Protein AF-A0A2M7M5W4-F1 (afdb_monomer_lite)

Secondary structure (DSSP, 8-state):
----GGGTTSSHHHHHHHHHHHHHHHHHTTS---EEEEEPPTT-HHHHHTTT-EEETTEEEEEEEEHHHHHHH-

Structure (mmCIF, N/CA/C/O backbone):
data_AF-A0A2M7M5W4-F1
#
_entry.id   AF-A0A2M7M5W4-F1
#
loop_
_atom_site.group_PDB
_atom_site.id
_atom_site.type_symbol
_atom_site.label_atom_id
_atom_site.label_alt_id
_atom_site.label_comp_id
_atom_site.label_asym_id
_atom_site.label_entity_id
_atom_site.label_seq_id
_atom_site.pdbx_PDB_ins_code
_atom_site.Cartn_x
_atom_site.Cartn_y
_atom_site.Cartn_z
_atom_site.occupancy
_atom_site.B_iso_or_equiv
_atom_site.auth_seq_id
_atom_site.auth_comp_id
_atom_site.auth_asym_id
_atom_site.auth_atom_id
_atom_site.pdbx_PDB_model_num
ATOM 1 N N . MET A 1 1 ? -3.625 5.805 4.741 1.00 64.75 1 MET A N 1
ATOM 2 C CA . MET A 1 1 ? -4.897 6.464 4.356 1.00 64.75 1 MET A CA 1
ATOM 3 C C . MET A 1 1 ? -5.816 6.569 5.567 1.00 64.75 1 MET A C 1
ATOM 5 O O . MET A 1 1 ? -5.568 5.881 6.551 1.00 64.75 1 MET A O 1
ATOM 9 N N . ALA A 1 2 ? -6.826 7.437 5.530 1.00 60.81 2 ALA A N 1
ATOM 10 C CA . ALA A 1 2 ? -7.826 7.545 6.589 1.00 60.81 2 ALA A CA 1
ATOM 11 C C . ALA A 1 2 ? -9.177 7.921 5.976 1.00 60.81 2 ALA A C 1
ATOM 13 O O . ALA A 1 2 ? -9.250 8.874 5.203 1.00 60.81 2 ALA A O 1
ATOM 14 N N . VAL A 1 3 ? -10.227 7.190 6.336 1.00 61.06 3 VAL A N 1
ATOM 15 C CA . VAL A 1 3 ? -11.611 7.602 6.098 1.00 61.06 3 VAL A CA 1
ATOM 16 C C . VAL A 1 3 ? -12.175 8.129 7.412 1.00 61.06 3 VAL A C 1
ATOM 18 O O . VAL A 1 3 ? -11.815 7.665 8.497 1.00 61.06 3 VAL A O 1
ATOM 21 N N . ASP A 1 4 ? -13.023 9.153 7.325 1.00 63.00 4 ASP A N 1
ATOM 22 C CA . ASP A 1 4 ? -13.702 9.711 8.492 1.00 63.00 4 ASP A CA 1
ATOM 23 C C . ASP A 1 4 ? -14.446 8.602 9.260 1.00 63.00 4 ASP A C 1
ATOM 25 O O . ASP A 1 4 ? -15.086 7.736 8.658 1.00 63.00 4 ASP A O 1
ATOM 29 N N . LYS A 1 5 ? -14.393 8.629 10.600 1.00 60.31 5 LYS A N 1
ATOM 30 C CA . LYS A 1 5 ? -15.003 7.593 11.456 1.00 60.31 5 LYS A CA 1
ATOM 31 C C . LYS A 1 5 ? -16.496 7.379 11.166 1.00 60.31 5 LYS A C 1
ATOM 33 O O . LYS A 1 5 ? -16.976 6.263 11.334 1.00 60.31 5 LYS A O 1
ATOM 38 N N . LYS A 1 6 ? -17.217 8.403 10.691 1.00 59.53 6 LYS A N 1
ATOM 39 C CA . LYS A 1 6 ? -18.642 8.328 10.305 1.00 59.53 6 LYS A CA 1
ATOM 40 C C . LYS A 1 6 ? -18.890 7.484 9.044 1.00 59.53 6 LYS A C 1
ATOM 42 O O . LYS A 1 6 ? -20.037 7.163 8.729 1.00 59.53 6 LYS A O 1
ATOM 47 N N . HIS A 1 7 ? -17.828 7.137 8.320 1.00 58.59 7 HIS A N 1
ATOM 48 C CA . HIS A 1 7 ? -17.859 6.419 7.049 1.00 58.59 7 HIS A CA 1
ATOM 49 C C . HIS A 1 7 ? -17.081 5.093 7.082 1.00 58.59 7 HIS A C 1
ATOM 51 O O . HIS A 1 7 ? -17.017 4.398 6.065 1.00 58.59 7 HIS A O 1
ATOM 57 N N . LYS A 1 8 ? -16.540 4.706 8.246 1.00 59.75 8 LYS A N 1
ATOM 58 C CA . LYS A 1 8 ? -15.954 3.375 8.448 1.00 59.75 8 LYS A CA 1
ATOM 59 C C . LYS A 1 8 ? -16.995 2.280 8.196 1.00 59.75 8 LYS A C 1
ATOM 61 O O . LYS A 1 8 ? -18.158 2.429 8.563 1.00 59.75 8 LYS A O 1
ATOM 66 N N . GLY A 1 9 ? -16.572 1.181 7.571 1.00 64.94 9 GLY A N 1
ATOM 67 C CA . GLY A 1 9 ? -17.432 0.021 7.297 1.00 64.94 9 GLY A CA 1
ATOM 68 C C . GLY A 1 9 ? -18.409 0.179 6.124 1.00 64.94 9 GLY A C 1
ATOM 69 O O . GLY A 1 9 ? -19.238 -0.697 5.916 1.00 64.94 9 GLY A O 1
ATOM 70 N N . LYS A 1 10 ? -18.320 1.266 5.343 1.00 68.38 10 LYS A N 1
ATOM 71 C CA . LYS A 1 10 ? -19.143 1.489 4.136 1.00 68.38 10 LYS A CA 1
ATOM 72 C C . LYS A 1 10 ? -18.418 1.162 2.819 1.00 68.38 10 LYS A C 1
ATOM 74 O O . LYS A 1 10 ? -18.818 1.660 1.775 1.00 68.38 10 LYS A O 1
ATOM 79 N N . GLY A 1 11 ? -17.302 0.428 2.864 1.00 70.06 11 GLY A N 1
ATOM 80 C CA . GLY A 1 11 ? -16.481 0.110 1.679 1.00 70.06 11 GLY A CA 1
ATOM 81 C C . GLY A 1 11 ? -15.702 1.296 1.083 1.00 70.06 11 GLY A C 1
ATOM 82 O O . GLY A 1 11 ? -14.964 1.137 0.119 1.00 70.06 11 GLY A O 1
ATOM 83 N N . LEU A 1 12 ? -15.809 2.498 1.658 1.00 76.50 12 LEU A N 1
ATOM 84 C CA . LEU A 1 12 ? -15.101 3.693 1.174 1.00 76.50 12 LEU A CA 1
ATOM 85 C C . LEU A 1 12 ? -13.576 3.584 1.320 1.00 76.50 12 LEU A C 1
ATOM 87 O O . LEU A 1 12 ? -12.843 4.063 0.462 1.00 76.50 12 LEU A O 1
ATOM 91 N N . GLU A 1 13 ? -13.093 2.940 2.387 1.00 77.00 13 GLU A N 1
ATOM 92 C CA . GLU A 1 13 ? -11.657 2.683 2.593 1.00 77.00 13 GLU A CA 1
ATOM 93 C C . GLU A 1 13 ? -11.092 1.756 1.506 1.00 77.00 13 GLU A C 1
ATOM 95 O O . GLU A 1 13 ? -9.988 1.972 1.013 1.00 77.00 13 GLU A O 1
ATOM 100 N N . GLU A 1 14 ? -11.887 0.769 1.100 1.00 83.88 14 GLU A N 1
ATOM 101 C CA . GLU A 1 14 ? -11.562 -0.224 0.076 1.00 83.88 14 GLU A CA 1
ATOM 102 C C . GLU A 1 14 ? -11.515 0.416 -1.313 1.00 83.88 14 GLU A C 1
ATOM 104 O O . GLU A 1 14 ? -10.536 0.260 -2.040 1.00 83.88 14 GLU A O 1
ATOM 109 N N . LEU A 1 15 ? -12.534 1.216 -1.649 1.00 86.31 15 LEU A N 1
ATOM 110 C CA . LEU A 1 15 ? -12.600 1.954 -2.911 1.00 86.31 15 LEU A CA 1
ATOM 111 C C . LEU A 1 15 ? -11.406 2.897 -3.088 1.00 86.31 15 LEU A C 1
ATOM 113 O O . LEU A 1 15 ? -10.838 2.962 -4.176 1.00 86.31 15 LEU A O 1
ATOM 117 N N . LEU A 1 16 ? -11.003 3.598 -2.025 1.00 88.62 16 LEU A N 1
ATOM 118 C CA . LEU A 1 16 ? -9.841 4.488 -2.065 1.00 88.62 16 LEU A CA 1
ATOM 119 C C . LEU A 1 16 ? -8.531 3.722 -2.261 1.00 88.62 16 LEU A C 1
ATOM 121 O O . LEU A 1 16 ? -7.678 4.180 -3.019 1.00 88.62 16 LEU A O 1
ATOM 125 N N . LEU A 1 17 ? -8.367 2.570 -1.602 1.00 90.56 17 LEU A N 1
ATOM 126 C CA . LEU A 1 17 ? -7.177 1.743 -1.792 1.00 90.56 17 LEU A CA 1
ATOM 127 C C . LEU A 1 17 ? -7.095 1.229 -3.233 1.00 90.56 17 LEU A C 1
ATOM 129 O O . LEU A 1 17 ? -6.055 1.371 -3.868 1.00 90.56 17 LEU A O 1
ATOM 133 N N . VAL A 1 18 ? -8.190 0.681 -3.764 1.00 90.62 18 VAL A N 1
ATOM 134 C CA . VAL A 1 18 ? -8.235 0.159 -5.138 1.00 90.62 18 VAL A CA 1
ATOM 135 C C . VAL A 1 18 ? -7.975 1.266 -6.162 1.00 90.62 18 VAL A C 1
ATOM 137 O O . VAL A 1 18 ? -7.187 1.068 -7.086 1.00 90.62 18 VAL A O 1
ATOM 140 N N . ASP A 1 19 ? -8.581 2.445 -5.993 1.00 92.31 19 ASP A N 1
ATOM 141 C CA . ASP A 1 19 ? -8.327 3.602 -6.861 1.00 92.31 19 ASP A CA 1
ATOM 142 C C . ASP A 1 19 ? -6.850 4.032 -6.826 1.00 92.31 19 ASP A C 1
ATOM 144 O O . ASP A 1 19 ? -6.239 4.256 -7.874 1.00 92.31 19 ASP A O 1
ATOM 148 N N . ALA A 1 20 ? -6.244 4.076 -5.635 1.00 92.56 20 ALA A N 1
ATOM 149 C CA . ALA A 1 20 ? -4.829 4.401 -5.485 1.00 92.56 20 ALA A CA 1
ATOM 150 C C . ALA A 1 20 ? -3.921 3.369 -6.175 1.00 92.56 20 ALA A C 1
ATOM 152 O O . ALA A 1 20 ? -3.003 3.753 -6.900 1.00 92.56 20 ALA A O 1
ATOM 153 N N . LEU A 1 21 ? -4.188 2.071 -5.999 1.00 93.25 21 LEU A N 1
ATOM 154 C CA . LEU A 1 21 ? -3.400 1.003 -6.620 1.00 93.25 21 LEU A CA 1
ATOM 155 C C . LEU A 1 21 ? -3.515 1.015 -8.151 1.00 93.25 21 LEU A C 1
ATOM 157 O O . LEU A 1 21 ? -2.506 0.837 -8.830 1.00 93.25 21 LEU A O 1
ATOM 161 N N . ARG A 1 22 ? -4.699 1.308 -8.705 1.00 93.25 22 ARG A N 1
ATOM 162 C CA . ARG A 1 22 ? -4.888 1.469 -10.159 1.00 93.25 22 ARG A CA 1
ATOM 163 C C . ARG A 1 22 ? -4.080 2.628 -10.727 1.00 93.25 22 ARG A C 1
ATOM 165 O O . ARG A 1 22 ? -3.429 2.466 -11.754 1.00 93.25 22 ARG A O 1
ATOM 172 N N . LYS A 1 23 ? -4.086 3.779 -10.050 1.00 93.62 23 LYS A N 1
ATOM 173 C CA . LYS A 1 23 ? -3.280 4.940 -10.457 1.00 93.62 23 LYS A CA 1
ATOM 174 C C . LYS A 1 23 ? -1.789 4.627 -10.408 1.00 93.62 23 LYS A C 1
ATOM 176 O O . LYS A 1 23 ? -1.067 4.976 -11.333 1.00 93.62 23 LYS A O 1
ATOM 181 N N . LEU A 1 24 ? -1.333 3.936 -9.364 1.00 93.50 24 LEU A N 1
ATOM 182 C CA . LEU A 1 24 ? 0.063 3.513 -9.260 1.00 93.50 24 LEU A CA 1
ATOM 183 C C . LEU A 1 24 ? 0.432 2.518 -10.367 1.00 93.50 24 LEU A C 1
ATOM 185 O O . LEU A 1 24 ? 1.478 2.676 -10.983 1.00 93.50 24 LEU A O 1
ATOM 189 N N . LEU A 1 25 ? -0.436 1.558 -10.694 1.00 93.19 25 LEU A N 1
ATOM 190 C CA . LEU A 1 25 ? -0.197 0.647 -11.813 1.00 93.19 25 LEU A CA 1
ATOM 191 C C . LEU A 1 25 ? -0.049 1.405 -13.143 1.00 93.19 25 LEU A C 1
ATOM 193 O O . LEU A 1 25 ? 0.897 1.143 -13.877 1.00 93.19 25 LEU A O 1
ATOM 197 N N . GLN A 1 26 ? -0.915 2.383 -13.418 1.00 94.12 26 GLN A N 1
ATOM 198 C CA . GLN A 1 26 ? -0.814 3.208 -14.629 1.00 94.12 26 GLN A CA 1
ATOM 199 C C . GLN A 1 26 ? 0.503 3.989 -14.692 1.00 94.12 26 GLN A C 1
ATOM 201 O O . GLN A 1 26 ? 1.191 3.958 -15.706 1.00 94.12 26 GLN A O 1
ATOM 206 N N . VAL A 1 27 ? 0.893 4.649 -13.596 1.00 95.06 27 VAL A N 1
ATOM 207 C CA . VAL A 1 27 ? 2.163 5.395 -13.546 1.00 95.06 27 VAL A CA 1
ATOM 208 C C . VAL A 1 27 ? 3.362 4.449 -13.671 1.00 95.06 27 VAL A C 1
ATOM 210 O O . VAL A 1 27 ? 4.387 4.846 -14.217 1.00 95.06 27 VAL A O 1
ATOM 213 N N . SER A 1 28 ? 3.240 3.195 -13.219 1.00 93.69 28 SER A N 1
ATOM 214 C CA . SER A 1 28 ? 4.328 2.212 -13.288 1.00 93.69 28 SER A CA 1
ATOM 215 C C . SER A 1 28 ? 4.728 1.820 -14.715 1.00 93.69 28 SER A C 1
ATOM 217 O O . SER A 1 28 ? 5.861 1.388 -14.927 1.00 93.69 28 SER A O 1
ATOM 219 N N . ASP A 1 29 ? 3.830 1.999 -15.691 1.00 90.88 29 ASP A N 1
ATOM 220 C CA . ASP A 1 29 ? 4.125 1.753 -17.107 1.00 90.88 29 ASP A CA 1
ATOM 221 C C . ASP A 1 29 ? 5.007 2.865 -17.715 1.00 90.88 29 ASP A C 1
ATOM 223 O O . ASP A 1 29 ? 5.729 2.625 -18.683 1.00 90.88 29 ASP A O 1
ATOM 227 N N . GLU A 1 30 ? 4.987 4.070 -17.134 1.00 94.56 30 GLU A N 1
ATOM 228 C CA . GLU A 1 30 ? 5.805 5.215 -17.560 1.00 94.56 30 GLU A CA 1
ATOM 229 C C . GLU A 1 30 ? 7.077 5.368 -16.713 1.00 94.56 30 GLU A C 1
ATOM 231 O O . GLU A 1 30 ? 8.144 5.721 -17.220 1.00 94.56 30 GLU A O 1
ATOM 236 N N . VAL A 1 31 ? 6.971 5.097 -15.409 1.00 92.44 31 VAL A N 1
ATOM 237 C CA . VAL A 1 31 ? 8.044 5.249 -14.425 1.00 92.44 31 VAL A CA 1
ATOM 238 C C . VAL A 1 31 ? 8.211 3.939 -13.670 1.00 92.44 31 VAL A C 1
ATOM 240 O O . VAL A 1 31 ? 7.350 3.542 -12.894 1.00 92.44 31 VAL A O 1
ATOM 243 N N . GLY A 1 32 ? 9.355 3.281 -13.845 1.00 88.62 32 GLY A N 1
ATOM 244 C CA . GLY A 1 32 ? 9.623 2.008 -13.184 1.00 88.62 32 GLY A CA 1
ATOM 245 C C . GLY A 1 32 ? 9.776 2.152 -11.669 1.00 88.62 32 GLY A C 1
ATOM 246 O O . GLY A 1 32 ? 10.790 2.656 -11.187 1.00 88.62 32 GLY A O 1
ATOM 247 N N . PHE A 1 33 ? 8.809 1.634 -10.913 1.00 90.31 33 PHE A N 1
ATOM 248 C CA . PHE A 1 33 ? 8.954 1.344 -9.487 1.00 90.31 33 PHE A CA 1
ATOM 249 C C . PHE A 1 33 ? 8.401 -0.056 -9.189 1.00 90.31 33 PHE A C 1
ATOM 251 O O . PHE A 1 33 ? 7.303 -0.387 -9.626 1.00 90.31 33 PHE A O 1
ATOM 258 N N . PRO A 1 34 ? 9.144 -0.911 -8.469 1.00 90.75 34 PRO A N 1
ATOM 259 C CA . PRO A 1 34 ? 8.769 -2.319 -8.334 1.00 90.75 34 PRO A CA 1
ATOM 260 C C . PRO A 1 34 ? 7.728 -2.598 -7.236 1.00 90.75 34 PRO A C 1
ATOM 262 O O . PRO A 1 34 ? 7.082 -3.646 -7.271 1.00 90.75 34 PRO A O 1
ATOM 265 N N . PHE A 1 35 ? 7.547 -1.696 -6.265 1.00 94.06 35 PHE A N 1
ATOM 266 C CA . PHE A 1 35 ? 6.672 -1.918 -5.110 1.00 94.06 35 PHE A CA 1
ATOM 267 C C . PHE A 1 35 ? 6.040 -0.633 -4.559 1.00 94.06 35 PHE A C 1
ATOM 269 O O . PHE A 1 35 ? 6.577 0.466 -4.696 1.00 94.06 35 PHE A O 1
ATOM 276 N N . VAL A 1 36 ? 4.904 -0.805 -3.884 1.00 94.56 36 VAL A N 1
ATOM 277 C CA . VAL A 1 36 ? 4.178 0.202 -3.103 1.00 94.56 36 VAL A CA 1
ATOM 278 C C . VAL A 1 36 ? 4.355 -0.130 -1.628 1.00 94.56 36 VAL A C 1
ATOM 280 O O . VAL A 1 36 ? 4.125 -1.270 -1.240 1.00 94.56 36 VAL A O 1
ATOM 283 N N . ILE A 1 37 ? 4.733 0.847 -0.800 1.00 95.56 37 ILE A N 1
ATOM 284 C CA . ILE A 1 37 ? 4.905 0.664 0.650 1.00 95.56 37 ILE A CA 1
ATOM 285 C C . ILE A 1 37 ? 3.867 1.489 1.408 1.00 95.56 37 ILE A C 1
ATOM 287 O O . ILE A 1 37 ? 3.617 2.649 1.078 1.00 95.56 37 ILE A O 1
ATOM 291 N N . VAL A 1 38 ? 3.303 0.905 2.462 1.00 94.44 38 VAL A N 1
ATOM 292 C CA . VAL A 1 38 ? 2.427 1.580 3.420 1.00 94.44 38 VAL A CA 1
ATOM 293 C C . VAL A 1 38 ? 3.000 1.481 4.828 1.00 94.44 38 VAL A C 1
ATOM 295 O O . VAL A 1 38 ? 3.570 0.465 5.216 1.00 94.44 38 VAL A O 1
ATOM 298 N N . ASP A 1 39 ? 2.819 2.548 5.600 1.00 94.88 39 ASP A N 1
ATOM 299 C CA . ASP A 1 39 ? 3.010 2.546 7.049 1.00 94.88 39 ASP A CA 1
ATOM 300 C C . ASP A 1 39 ? 1.624 2.441 7.700 1.00 94.88 39 ASP A C 1
ATOM 302 O O . ASP A 1 39 ? 0.806 3.372 7.639 1.00 94.88 39 ASP A O 1
ATOM 306 N N . ALA A 1 40 ? 1.301 1.250 8.198 1.00 92.75 40 ALA A N 1
ATOM 307 C CA . ALA A 1 40 ? 0.009 0.937 8.774 1.00 92.75 40 ALA A CA 1
ATOM 308 C C . ALA A 1 40 ? -0.067 1.443 10.216 1.00 92.75 40 ALA A C 1
ATOM 310 O O . ALA A 1 40 ? 0.730 1.088 11.077 1.00 92.75 40 ALA A O 1
ATOM 311 N N . LYS A 1 41 ? -1.102 2.241 10.491 1.00 89.44 41 LYS A N 1
ATOM 312 C CA . LYS A 1 41 ? -1.487 2.584 11.863 1.00 89.44 41 LYS A CA 1
ATOM 313 C C . LYS A 1 41 ? -2.007 1.345 12.596 1.00 89.44 41 LYS A C 1
ATOM 315 O O . LYS A 1 41 ? -2.482 0.402 11.958 1.00 89.44 41 LYS A O 1
ATOM 320 N N . ASP A 1 42 ? -2.011 1.400 13.925 1.00 84.19 42 ASP A N 1
ATOM 321 C CA . ASP A 1 42 ? -2.487 0.310 14.780 1.00 84.19 42 ASP A CA 1
ATOM 322 C C . ASP A 1 42 ? -3.857 -0.229 14.344 1.00 84.19 42 ASP A C 1
ATOM 324 O O . ASP A 1 42 ? -4.818 0.516 14.123 1.00 84.19 42 ASP A O 1
ATOM 328 N N . GLY A 1 43 ? -3.934 -1.553 14.192 1.00 85.44 43 GLY A N 1
ATOM 329 C CA . GLY A 1 43 ? -5.143 -2.257 13.762 1.00 85.44 43 GLY A CA 1
ATOM 330 C C . GLY A 1 43 ? -5.475 -2.151 12.267 1.00 85.44 43 GLY A C 1
ATOM 331 O O . GLY A 1 43 ? -6.474 -2.726 11.8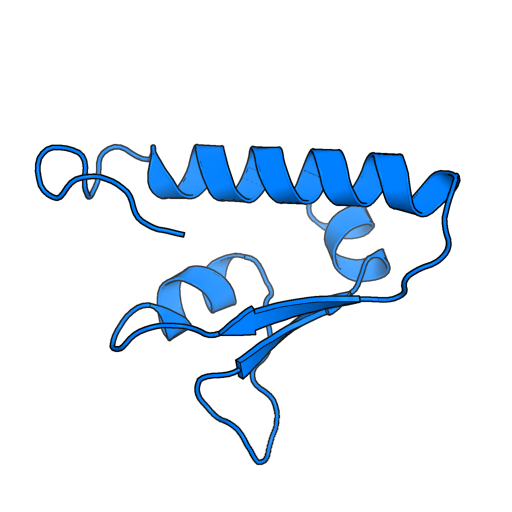42 1.00 85.44 43 GLY A O 1
ATOM 332 N N . ALA A 1 44 ? -4.666 -1.459 11.455 1.00 89.81 44 ALA A N 1
ATOM 333 C CA . ALA A 1 44 ? -4.861 -1.376 10.003 1.00 89.81 44 ALA A CA 1
ATOM 334 C C . ALA A 1 44 ? -4.064 -2.427 9.210 1.00 89.81 44 ALA A C 1
ATOM 336 O O . ALA A 1 44 ? -4.343 -2.622 8.031 1.00 89.81 44 ALA A O 1
ATOM 337 N N . LYS A 1 45 ? -3.107 -3.127 9.834 1.00 91.31 45 LYS A N 1
ATOM 338 C CA . LYS A 1 45 ? -2.285 -4.168 9.186 1.00 91.31 45 LYS A CA 1
ATOM 339 C C . LYS A 1 45 ? -3.138 -5.209 8.450 1.00 91.31 45 LYS A C 1
ATOM 341 O O . LYS A 1 45 ? -3.052 -5.326 7.233 1.00 91.31 45 LYS A O 1
ATOM 346 N N . ALA A 1 46 ? -4.064 -5.840 9.172 1.00 90.94 46 ALA A N 1
ATOM 347 C CA . ALA A 1 46 ? -4.968 -6.854 8.628 1.00 90.94 46 ALA A CA 1
ATOM 348 C C . ALA A 1 46 ? -5.904 -6.329 7.524 1.00 90.94 46 ALA A C 1
ATOM 350 O O . ALA A 1 46 ? -6.458 -7.114 6.762 1.00 90.94 46 ALA A O 1
ATOM 351 N N . PHE A 1 47 ? -6.129 -5.012 7.437 1.00 90.44 47 PHE A N 1
ATOM 352 C CA . PHE A 1 47 ? -6.851 -4.431 6.307 1.00 90.44 47 PHE A CA 1
ATOM 353 C C . PHE A 1 47 ? -5.994 -4.490 5.042 1.00 90.44 47 PHE A C 1
ATOM 355 O O . PHE A 1 47 ? -6.475 -4.985 4.034 1.00 90.44 47 PHE A O 1
ATOM 362 N N . TYR A 1 48 ? -4.733 -4.053 5.098 1.00 92.31 48 TYR A N 1
ATOM 363 C CA . TYR A 1 48 ? -3.843 -4.086 3.933 1.00 92.31 48 TYR A CA 1
ATOM 364 C C . TYR A 1 48 ? -3.496 -5.520 3.508 1.00 92.31 48 TYR A C 1
ATOM 366 O O . TYR A 1 48 ? -3.483 -5.801 2.312 1.00 92.31 48 TYR A O 1
ATOM 374 N N . GLU A 1 49 ? -3.297 -6.441 4.456 1.00 92.94 49 GLU A N 1
ATOM 375 C CA . GLU A 1 49 ? -3.011 -7.858 4.158 1.00 92.94 49 GLU A CA 1
ATOM 376 C C . GLU A 1 49 ? -4.120 -8.526 3.327 1.00 92.94 49 GLU A C 1
ATOM 378 O O . GLU A 1 49 ? -3.831 -9.328 2.442 1.00 92.94 49 GLU A O 1
ATOM 383 N N . LYS A 1 50 ? -5.391 -8.135 3.516 1.00 91.19 50 LYS A N 1
ATOM 384 C CA . LYS A 1 50 ? -6.513 -8.618 2.684 1.00 91.19 50 LYS A CA 1
ATOM 385 C C . LYS A 1 50 ? -6.390 -8.243 1.205 1.00 91.19 50 LYS A C 1
ATOM 387 O O . LYS A 1 50 ? -7.009 -8.897 0.374 1.00 91.19 50 LYS A O 1
ATOM 392 N N . TYR A 1 51 ? -5.615 -7.209 0.884 1.00 90.62 51 TYR A N 1
ATOM 393 C CA . TYR A 1 51 ? -5.342 -6.756 -0.484 1.00 90.62 51 TYR A CA 1
ATOM 394 C C . TYR A 1 51 ? -3.996 -7.264 -1.017 1.00 90.62 51 TYR A C 1
ATOM 396 O O . TYR A 1 51 ? -3.506 -6.757 -2.021 1.00 90.62 51 TYR A O 1
ATOM 404 N N . GLY A 1 52 ? -3.385 -8.243 -0.342 1.00 92.69 52 GLY A N 1
ATOM 405 C CA . GLY A 1 52 ? -2.133 -8.871 -0.764 1.00 92.69 52 GLY A CA 1
ATOM 406 C C . GLY A 1 52 ? -0.869 -8.168 -0.271 1.00 92.69 52 GLY A C 1
ATOM 407 O O . GLY A 1 52 ? 0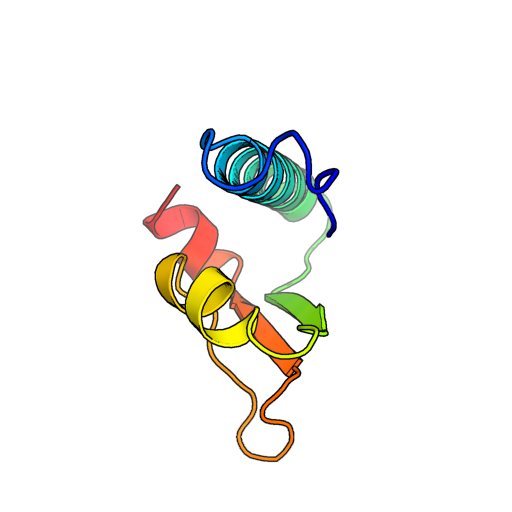.230 -8.595 -0.615 1.00 92.69 52 GLY A O 1
ATOM 408 N N . PHE A 1 53 ? -0.985 -7.104 0.532 1.00 95.56 53 PHE A N 1
ATOM 409 C CA . PHE A 1 53 ? 0.195 -6.497 1.144 1.00 95.56 53 PHE A CA 1
ATOM 410 C C . PHE A 1 53 ? 0.855 -7.470 2.123 1.00 95.56 53 PHE A C 1
ATOM 412 O O . PHE A 1 53 ? 0.179 -8.132 2.906 1.00 95.56 53 PHE A O 1
ATOM 419 N N . THR A 1 54 ? 2.183 -7.488 2.128 1.00 95.69 54 THR A N 1
ATOM 420 C CA . THR A 1 54 ? 2.998 -8.324 3.016 1.00 95.69 54 THR A CA 1
ATOM 421 C C . THR A 1 54 ? 3.832 -7.438 3.934 1.00 95.69 54 THR A C 1
ATOM 423 O O . THR A 1 54 ? 4.391 -6.437 3.487 1.00 95.69 54 THR A O 1
ATOM 426 N N . ALA A 1 55 ? 3.900 -7.766 5.225 1.00 95.81 55 A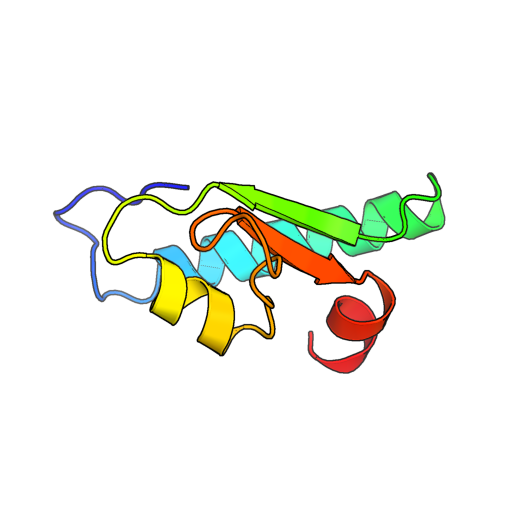LA A N 1
ATOM 427 C CA . ALA A 1 55 ? 4.744 -7.041 6.173 1.00 95.81 55 ALA A CA 1
ATOM 428 C C . ALA A 1 55 ? 6.236 -7.314 5.925 1.00 95.81 55 ALA A C 1
ATOM 430 O O . ALA A 1 55 ? 6.612 -8.416 5.530 1.00 95.81 55 ALA A O 1
ATOM 431 N N . PHE A 1 56 ? 7.090 -6.324 6.186 1.00 94.62 56 PHE A N 1
ATOM 432 C CA . PHE A 1 56 ? 8.533 -6.562 6.257 1.00 94.62 56 PHE A CA 1
ATOM 433 C C . PHE A 1 56 ? 8.870 -7.386 7.506 1.00 94.62 56 PHE A C 1
ATOM 435 O O . PHE A 1 56 ? 8.254 -7.182 8.552 1.00 94.62 56 PHE A O 1
ATOM 442 N N . GL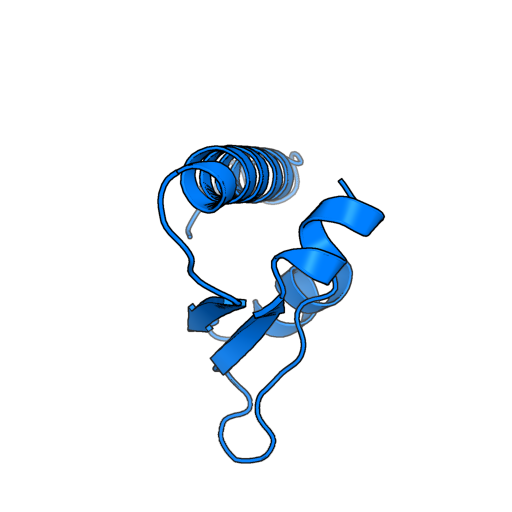U A 1 57 ? 9.871 -8.265 7.408 1.00 91.00 57 GLU A N 1
ATOM 443 C CA . GLU A 1 57 ? 10.286 -9.149 8.512 1.00 91.00 57 GLU A CA 1
ATOM 444 C C . GLU A 1 57 ? 10.640 -8.361 9.781 1.00 91.00 57 GLU A C 1
ATOM 446 O O . GLU A 1 57 ? 10.160 -8.681 10.865 1.00 91.00 57 GLU A O 1
ATOM 451 N N . ASP A 1 58 ? 11.397 -7.271 9.629 1.00 93.19 58 ASP A N 1
ATOM 452 C CA . ASP A 1 58 ? 11.875 -6.464 10.758 1.00 93.19 58 ASP A CA 1
ATOM 453 C C . ASP A 1 58 ? 10.916 -5.330 11.166 1.00 93.19 58 ASP A C 1
ATOM 455 O O . ASP A 1 58 ? 11.137 -4.656 12.173 1.00 93.19 58 ASP A O 1
ATOM 459 N N . LEU A 1 59 ? 9.872 -5.056 10.372 1.00 91.56 59 LEU A N 1
ATOM 460 C CA . LEU A 1 59 ? 8.997 -3.891 10.545 1.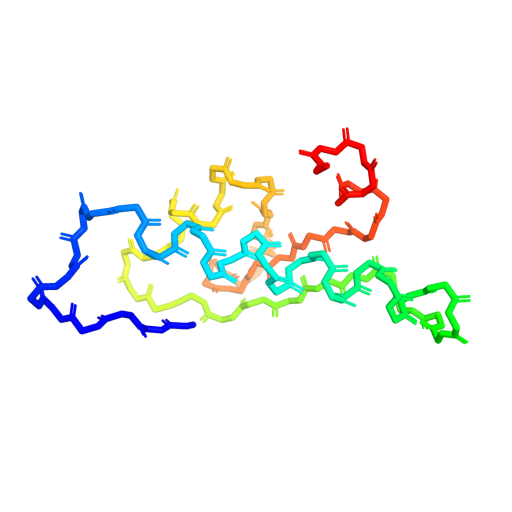00 91.56 59 LEU A CA 1
ATOM 461 C C . LEU A 1 59 ? 7.530 -4.284 10.359 1.00 91.56 59 LEU A C 1
ATOM 463 O O . LEU A 1 59 ? 6.943 -4.057 9.304 1.00 91.56 59 LEU A O 1
ATOM 467 N N . GLU A 1 60 ? 6.906 -4.794 11.421 1.00 85.88 60 GLU A N 1
ATOM 468 C CA . GLU A 1 60 ? 5.550 -5.361 11.361 1.00 85.88 60 GLU A CA 1
ATOM 469 C C . GLU A 1 60 ? 4.462 -4.407 10.842 1.00 85.88 60 GLU A C 1
ATOM 471 O O . GLU A 1 60 ? 3.464 -4.872 10.287 1.00 85.88 60 GLU A O 1
ATOM 476 N N . ASN A 1 61 ? 4.644 -3.096 11.037 1.00 92.50 61 ASN A N 1
ATOM 477 C CA . ASN A 1 61 ? 3.704 -2.052 10.621 1.00 92.50 61 ASN A CA 1
ATOM 478 C C . ASN A 1 61 ? 4.009 -1.478 9.235 1.00 92.50 61 ASN A C 1
ATOM 480 O O . ASN A 1 61 ? 3.193 -0.735 8.692 1.00 92.50 61 ASN A O 1
ATOM 484 N N . LYS A 1 62 ? 5.157 -1.811 8.638 1.00 95.31 62 LYS A N 1
ATOM 485 C CA . LYS A 1 62 ? 5.425 -1.469 7.245 1.00 95.31 62 LYS A CA 1
ATOM 486 C C . LYS A 1 62 ? 5.073 -2.664 6.382 1.00 95.31 62 LYS A C 1
ATOM 488 O O . LYS A 1 62 ? 5.565 -3.766 6.603 1.00 95.31 62 LYS A O 1
ATOM 493 N N . LEU A 1 63 ? 4.227 -2.430 5.391 1.00 96.62 63 LEU A N 1
ATOM 494 C CA . LEU A 1 63 ? 3.847 -3.455 4.434 1.00 96.62 63 LEU A CA 1
ATOM 495 C C . LEU A 1 63 ? 4.159 -2.993 3.025 1.00 96.62 63 LEU A C 1
ATOM 497 O O . LEU A 1 63 ? 4.124 -1.796 2.736 1.00 96.62 63 LEU A O 1
ATOM 501 N N . PHE A 1 64 ? 4.420 -3.946 2.146 1.00 96.31 64 PHE A N 1
ATOM 502 C CA . PHE A 1 64 ? 4.648 -3.701 0.737 1.00 96.31 64 PHE A CA 1
ATOM 503 C C . PHE A 1 64 ? 3.743 -4.572 -0.133 1.00 96.31 64 PHE A C 1
ATOM 505 O O . PHE A 1 64 ? 3.279 -5.629 0.287 1.00 96.31 64 PHE A O 1
ATOM 512 N N . LEU A 1 65 ? 3.504 -4.111 -1.355 1.00 96.19 65 LEU A N 1
ATOM 513 C CA . LEU A 1 65 ? 2.836 -4.854 -2.417 1.00 96.19 65 LEU A CA 1
ATOM 514 C C . LEU A 1 65 ? 3.589 -4.585 -3.720 1.00 96.19 65 LEU A C 1
ATOM 516 O O . LEU A 1 65 ? 3.926 -3.432 -4.004 1.00 96.19 65 LEU A O 1
ATOM 520 N N . THR A 1 66 ? 3.889 -5.618 -4.504 1.00 96.19 66 THR A N 1
ATOM 521 C CA . THR A 1 66 ? 4.633 -5.425 -5.755 1.00 96.19 66 THR A CA 1
ATOM 522 C C . THR A 1 66 ? 3.711 -4.966 -6.883 1.00 96.19 66 THR A C 1
ATOM 524 O O . THR A 1 66 ? 2.519 -5.276 -6.897 1.00 96.19 66 THR A O 1
ATOM 527 N N . ILE A 1 67 ? 4.251 -4.253 -7.875 1.00 95.12 67 ILE A N 1
ATOM 528 C CA . ILE A 1 67 ? 3.481 -3.917 -9.086 1.00 95.12 67 ILE A CA 1
ATOM 529 C C . ILE A 1 67 ? 3.031 -5.181 -9.834 1.00 95.12 67 ILE A C 1
ATOM 531 O O . ILE A 1 67 ? 1.946 -5.195 -10.417 1.00 95.12 67 ILE A O 1
ATOM 535 N N . ALA A 1 68 ? 3.824 -6.256 -9.790 1.00 93.69 68 ALA A N 1
ATOM 536 C CA . ALA A 1 68 ? 3.457 -7.541 -10.380 1.00 93.69 68 ALA A CA 1
ATOM 537 C C . ALA A 1 68 ? 2.216 -8.149 -9.702 1.00 93.69 68 ALA A C 1
ATOM 539 O O . ALA A 1 68 ? 1.299 -8.611 -10.387 1.00 93.69 68 ALA A O 1
ATOM 540 N N . ASP A 1 69 ? 2.145 -8.075 -8.372 1.00 94.00 69 ASP A N 1
ATOM 541 C CA . ASP A 1 69 ? 0.986 -8.547 -7.612 1.00 94.00 69 ASP A CA 1
ATOM 542 C C . ASP A 1 69 ? -0.243 -7.672 -7.867 1.00 94.00 69 ASP A C 1
ATOM 544 O O . ASP A 1 69 ? -1.338 -8.204 -8.047 1.00 94.00 69 ASP A O 1
ATOM 548 N N . ILE A 1 70 ? -0.070 -6.346 -7.959 1.00 92.06 70 ILE A N 1
ATOM 549 C CA . ILE A 1 70 ? -1.155 -5.420 -8.328 1.00 92.06 70 ILE A CA 1
ATOM 550 C C . ILE A 1 70 ? -1.718 -5.790 -9.705 1.00 92.06 70 ILE A C 1
ATOM 552 O O . ILE A 1 70 ? -2.930 -5.887 -9.860 1.00 92.06 70 ILE A O 1
ATOM 556 N N . ARG A 1 71 ? -0.851 -6.057 -10.690 1.00 89.88 71 ARG A N 1
ATOM 557 C CA . ARG 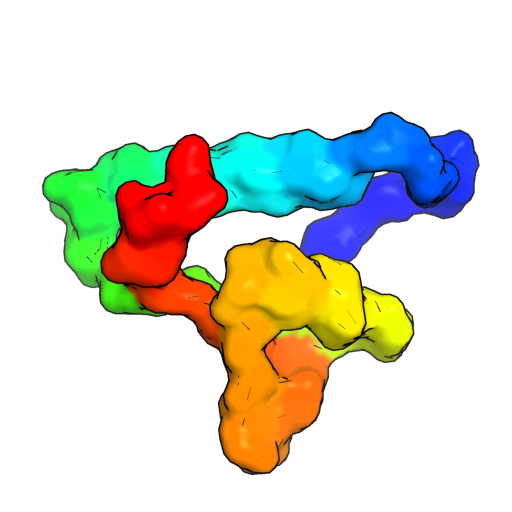A 1 71 ? -1.245 -6.433 -12.059 1.00 89.88 71 ARG A CA 1
ATOM 558 C C . ARG A 1 71 ? -1.978 -7.778 -12.135 1.00 89.88 71 ARG A C 1
ATOM 560 O O . ARG A 1 71 ? -2.723 -8.005 -13.080 1.00 89.88 71 ARG A O 1
ATOM 567 N N . THR A 1 72 ? -1.751 -8.666 -11.169 1.00 86.75 72 THR A N 1
ATOM 568 C CA . THR A 1 72 ? -2.366 -10.002 -11.132 1.00 86.75 72 THR A CA 1
ATOM 569 C C . THR A 1 72 ? -3.717 -10.005 -10.405 1.00 86.75 72 THR A C 1
ATOM 571 O O . THR A 1 72 ? -4.551 -10.863 -10.684 1.00 86.75 72 THR A O 1
ATOM 574 N N . ASN A 1 73 ? -3.943 -9.061 -9.482 1.00 74.75 73 ASN A N 1
ATOM 575 C CA . ASN A 1 73 ? -5.059 -9.105 -8.527 1.00 74.75 73 ASN A CA 1
ATOM 576 C C . ASN A 1 73 ? -6.047 -7.918 -8.604 1.00 74.75 73 ASN A C 1
ATOM 578 O O . ASN A 1 73 ? -7.022 -7.912 -7.848 1.00 74.75 73 ASN A O 1
ATOM 582 N N . ILE A 1 74 ? -5.826 -6.923 -9.475 1.00 67.06 74 ILE A N 1
ATOM 583 C CA . ILE A 1 74 ? -6.731 -5.772 -9.716 1.00 67.06 74 ILE A CA 1
ATOM 584 C C . ILE A 1 74 ? -7.254 -5.774 -11.148 1.00 67.06 74 ILE A C 1
ATOM 586 O O . ILE A 1 74 ? -8.435 -5.379 -11.321 1.00 67.06 74 ILE A O 1
#

Sequence (74 aa):
MAVDKKHKGKGLEELLLVDALRKLLQVSDEVGFPFVIVDAKDGAKAFYEKYGFTAFEDLENKLFLTIADIRTNI

pLDDT: mean 86.81, std 11.3, range [58.59, 96.62]

Foldseek 3Di:
DDDDPVCPPVCPVVVVVLVVLVVVLVVCVVPPDFKDKDQADPPCLVVVVVLVWDADPVGRRITMDTSVSSVVRD

Radius of gyration: 12.68 Å; chains: 1; bounding box: 31×20×32 Å